Protein AF-A0A5K1HKS1-F1 (afdb_monomer)

Organism: NCBI:txid210225

Sequence (176 aa):
NPPAFADADIIGVPFYALVIDLLNTDYGRTFFALEEVNKYLKPIYDDYAAMLDSPESLLHMNSEPDGWLSPLALTRVNYNDFICNQKAPHYGFKSWHDWFDREIREAARPFDPKAHNVIINNSEHYPNFYMPYLNAKWNDRYWLKDQNYSLAEMFGADALPLRSSNTSRTTSLAAL

Structure (mmCIF, N/CA/C/O backbone):
data_AF-A0A5K1HKS1-F1
#
_entry.id   AF-A0A5K1HKS1-F1
#
loop_
_atom_site.group_PDB
_atom_site.id
_atom_site.type_symbol
_atom_site.label_atom_id
_atom_site.label_alt_id
_atom_site.label_comp_id
_atom_site.label_asym_id
_atom_site.label_entity_id
_atom_site.label_seq_id
_atom_site.pdbx_PDB_ins_code
_atom_site.Cartn_x
_atom_site.Cartn_y
_atom_site.Cartn_z
_atom_site.occupancy
_atom_site.B_iso_or_equiv
_atom_site.auth_seq_id
_atom_site.auth_comp_id
_atom_site.auth_asym_id
_atom_site.auth_atom_id
_atom_site.pdbx_PDB_model_num
ATOM 1 N N . ASN A 1 1 ? 4.635 -4.084 14.518 1.00 85.56 1 ASN A N 1
ATOM 2 C CA . ASN A 1 1 ? 3.536 -3.172 14.889 1.00 85.56 1 ASN A CA 1
ATOM 3 C C . ASN A 1 1 ? 2.700 -2.898 13.649 1.00 85.56 1 ASN A C 1
ATOM 5 O O . ASN A 1 1 ? 3.311 -2.773 12.583 1.00 85.56 1 ASN A O 1
ATOM 9 N N . PRO A 1 2 ? 1.365 -2.833 13.753 1.00 92.12 2 PRO A N 1
ATOM 10 C CA . PRO A 1 2 ? 0.516 -2.398 12.653 1.00 92.12 2 PRO A CA 1
ATOM 11 C C . PRO A 1 2 ? 0.851 -0.963 12.214 1.00 92.12 2 PRO A C 1
ATOM 13 O O . PRO A 1 2 ? 1.318 -0.175 13.043 1.00 92.12 2 PRO A O 1
ATOM 16 N N . PRO A 1 3 ? 0.649 -0.602 10.938 1.00 93.00 3 PRO A N 1
ATOM 17 C CA . PRO A 1 3 ? 0.917 0.753 10.466 1.00 93.00 3 PRO A CA 1
ATOM 18 C C . PRO A 1 3 ? -0.051 1.788 11.060 1.00 93.00 3 PRO A C 1
ATOM 20 O O . PRO A 1 3 ? -1.266 1.694 10.895 1.00 93.00 3 PRO A O 1
ATOM 23 N N . ALA A 1 4 ? 0.499 2.803 11.725 1.00 93.75 4 ALA A N 1
ATOM 24 C CA . ALA A 1 4 ? -0.248 3.956 12.225 1.00 93.75 4 ALA A CA 1
ATOM 25 C C . ALA A 1 4 ? -0.291 5.079 11.183 1.00 93.75 4 ALA A C 1
ATOM 27 O O . ALA A 1 4 ? 0.632 5.217 10.373 1.00 93.75 4 ALA A O 1
ATOM 28 N N . PHE A 1 5 ? -1.340 5.895 11.226 1.00 93.94 5 PHE A N 1
ATOM 29 C CA . PHE A 1 5 ? -1.410 7.112 10.434 1.00 93.94 5 PHE A CA 1
ATOM 30 C C . PHE A 1 5 ? -0.460 8.171 11.009 1.00 93.94 5 PHE A C 1
ATOM 32 O O . PHE A 1 5 ? -0.379 8.379 12.219 1.00 93.94 5 PHE A O 1
ATOM 39 N N . ALA A 1 6 ? 0.233 8.872 10.120 1.00 91.50 6 ALA A N 1
ATOM 40 C CA . ALA A 1 6 ? 0.986 10.079 10.422 1.00 91.50 6 ALA A CA 1
ATOM 41 C C . ALA A 1 6 ? 0.846 11.029 9.232 1.00 91.50 6 ALA A C 1
ATOM 43 O O . ALA A 1 6 ? 0.799 10.575 8.096 1.00 91.50 6 ALA A O 1
ATOM 44 N N . ASP A 1 7 ? 0.800 12.338 9.454 1.00 88.75 7 ASP A N 1
ATOM 45 C CA . ASP A 1 7 ? 0.771 13.299 8.346 1.00 88.75 7 ASP A CA 1
ATOM 46 C C . ASP A 1 7 ? 2.195 13.545 7.826 1.00 88.75 7 ASP A C 1
ATOM 48 O O . ASP A 1 7 ? 2.839 14.542 8.149 1.00 88.75 7 ASP A O 1
ATOM 52 N N . ALA A 1 8 ? 2.721 12.562 7.096 1.00 83.88 8 ALA A N 1
ATOM 53 C CA . ALA A 1 8 ? 4.078 12.545 6.560 1.00 83.88 8 ALA A CA 1
ATOM 54 C C . ALA A 1 8 ? 4.108 11.945 5.146 1.00 83.88 8 ALA A C 1
ATOM 56 O O . ALA A 1 8 ? 3.229 11.173 4.769 1.00 83.88 8 ALA A O 1
ATOM 57 N N . ASP A 1 9 ? 5.150 12.261 4.375 1.00 71.75 9 ASP A N 1
ATOM 58 C CA . ASP A 1 9 ? 5.287 11.786 2.988 1.00 71.75 9 ASP A CA 1
ATOM 59 C C . ASP A 1 9 ? 5.613 10.285 2.885 1.00 71.75 9 ASP A C 1
ATOM 61 O O . ASP A 1 9 ? 5.357 9.655 1.861 1.00 71.75 9 ASP A O 1
ATOM 65 N N . ILE A 1 10 ? 6.181 9.698 3.944 1.00 67.56 10 ILE A N 1
ATOM 66 C CA . ILE A 1 10 ? 6.537 8.278 4.021 1.00 67.56 10 ILE A CA 1
ATOM 67 C C . ILE A 1 10 ? 5.932 7.700 5.303 1.00 67.56 10 ILE A C 1
ATOM 69 O O . ILE A 1 10 ? 6.342 8.053 6.407 1.00 67.56 10 ILE A O 1
ATOM 73 N N . ILE A 1 11 ? 4.966 6.793 5.155 1.00 75.12 11 ILE A N 1
ATOM 74 C CA . ILE A 1 11 ? 4.242 6.140 6.256 1.00 75.12 11 ILE A CA 1
ATOM 75 C C . ILE A 1 11 ? 4.228 4.629 5.993 1.00 75.12 11 ILE A C 1
ATOM 77 O O . ILE A 1 11 ? 4.223 4.197 4.843 1.00 75.12 11 ILE A O 1
ATOM 81 N N . GLY A 1 12 ? 4.211 3.809 7.047 1.00 68.44 12 GLY A N 1
ATOM 82 C CA . GLY A 1 12 ? 3.922 2.374 6.913 1.00 68.44 12 GLY A CA 1
ATOM 83 C C . GLY A 1 12 ? 5.046 1.517 6.322 1.00 68.44 12 GLY A C 1
ATOM 84 O O . GLY A 1 12 ? 4.783 0.423 5.837 1.00 68.44 12 GLY A O 1
ATOM 85 N N . VAL A 1 13 ? 6.302 1.971 6.392 1.00 76.88 13 VAL A N 1
ATOM 86 C CA . VAL A 1 13 ? 7.473 1.240 5.866 1.00 76.88 13 VAL A CA 1
ATOM 87 C C . VAL A 1 13 ? 8.494 0.890 6.966 1.00 76.88 13 VAL A C 1
ATOM 89 O O . VAL A 1 13 ? 9.651 1.311 6.912 1.00 76.88 13 VAL A O 1
ATOM 92 N N . PRO A 1 14 ? 8.105 0.113 7.996 1.00 78.88 14 PRO A N 1
ATOM 93 C CA . PRO A 1 14 ? 8.933 -0.095 9.188 1.00 78.88 14 PRO A CA 1
ATOM 94 C C . PRO A 1 14 ? 10.288 -0.740 8.880 1.00 78.88 14 PRO A C 1
ATOM 96 O O . PRO A 1 14 ? 11.289 -0.379 9.488 1.00 78.88 14 PRO A O 1
ATOM 99 N N . PHE A 1 15 ? 10.348 -1.653 7.908 1.00 85.44 15 PHE A N 1
ATOM 100 C CA . PHE A 1 15 ? 11.610 -2.279 7.515 1.00 85.44 15 PHE A CA 1
ATOM 101 C C . PHE A 1 15 ? 12.507 -1.346 6.712 1.00 85.44 15 PHE A C 1
ATOM 103 O O . PHE A 1 15 ? 13.715 -1.354 6.915 1.00 85.44 15 PHE A O 1
ATOM 110 N N . TYR A 1 16 ? 11.929 -0.514 5.843 1.00 83.12 16 TYR A N 1
ATOM 111 C CA . TYR A 1 16 ? 12.695 0.449 5.056 1.00 83.12 16 TYR A CA 1
ATOM 112 C C . TYR A 1 16 ? 13.453 1.421 5.961 1.00 83.12 16 TYR A C 1
ATOM 114 O O . TYR A 1 16 ? 14.639 1.647 5.747 1.00 83.12 16 TYR A O 1
ATOM 122 N N . ALA A 1 17 ? 12.809 1.910 7.026 1.00 83.06 17 ALA A N 1
ATOM 123 C CA . 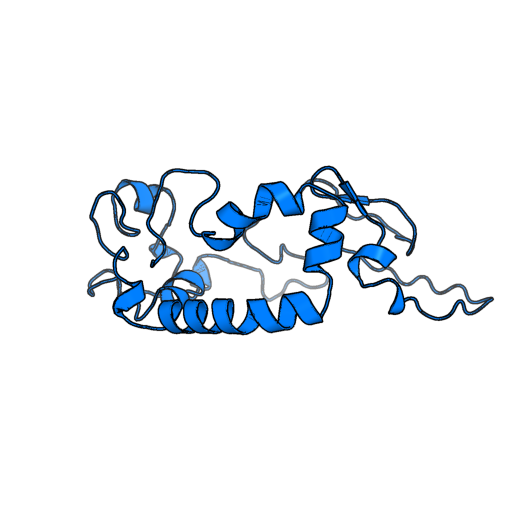ALA A 1 17 ? 13.439 2.799 8.000 1.00 83.06 17 ALA A CA 1
ATOM 124 C C . ALA A 1 17 ? 14.686 2.189 8.673 1.00 83.06 17 ALA A C 1
ATOM 126 O O . ALA A 1 17 ? 15.579 2.926 9.074 1.00 83.06 17 ALA A O 1
ATOM 127 N N . LEU A 1 18 ? 14.770 0.857 8.775 1.00 86.00 18 LEU A N 1
ATOM 128 C CA . LEU A 1 18 ? 15.919 0.168 9.372 1.00 86.00 18 LEU A CA 1
ATOM 129 C C . LEU A 1 18 ? 17.095 0.012 8.405 1.00 86.00 18 LEU A C 1
ATOM 131 O O . LEU A 1 18 ? 18.238 -0.077 8.847 1.00 86.00 18 LEU A O 1
ATOM 135 N N . VAL A 1 19 ? 16.823 -0.074 7.101 1.00 88.69 19 VAL A N 1
ATOM 136 C CA . VAL A 1 19 ? 17.836 -0.451 6.102 1.00 88.69 19 VAL A CA 1
ATOM 137 C C . VAL A 1 19 ? 18.149 0.649 5.094 1.00 88.69 19 VAL A C 1
ATOM 139 O O . VAL A 1 19 ? 19.070 0.478 4.300 1.00 88.69 19 VAL A O 1
ATOM 142 N N . ILE A 1 20 ? 17.428 1.772 5.109 1.00 87.31 20 ILE A N 1
ATOM 143 C CA . ILE A 1 20 ? 17.575 2.835 4.107 1.00 87.31 20 ILE A CA 1
ATOM 144 C C . ILE A 1 20 ? 19.011 3.363 4.009 1.00 87.31 20 ILE A C 1
ATOM 146 O O . ILE A 1 20 ? 19.560 3.441 2.912 1.00 87.31 20 ILE A O 1
ATOM 150 N N . ASP A 1 21 ? 19.678 3.609 5.135 1.00 88.44 21 ASP A N 1
ATOM 151 C CA . ASP A 1 21 ? 21.061 4.099 5.126 1.00 88.44 21 ASP A CA 1
ATOM 152 C C . ASP A 1 21 ? 22.021 3.112 4.449 1.00 88.44 21 ASP A C 1
ATOM 154 O O . ASP A 1 21 ? 22.933 3.516 3.728 1.00 88.44 21 ASP A O 1
ATOM 158 N N . LEU A 1 22 ? 21.778 1.807 4.608 1.00 90.44 22 LEU A N 1
ATOM 159 C CA . LEU A 1 22 ? 22.544 0.767 3.925 1.00 90.44 22 LEU A CA 1
ATOM 160 C C . LEU A 1 22 ? 22.196 0.717 2.434 1.00 90.44 22 LEU A C 1
ATOM 162 O O . LEU A 1 22 ? 23.103 0.686 1.600 1.00 90.44 22 LEU A O 1
ATOM 166 N N . LEU A 1 23 ? 20.906 0.751 2.085 1.00 87.62 23 LEU A N 1
ATOM 167 C CA . LEU A 1 23 ? 20.423 0.739 0.697 1.00 87.62 23 LEU A CA 1
ATOM 168 C C . LEU A 1 23 ? 20.905 1.952 -0.115 1.00 87.62 23 LEU A C 1
ATOM 170 O O . LEU A 1 23 ? 21.030 1.868 -1.340 1.00 87.62 23 LEU A O 1
ATOM 174 N N . ASN A 1 24 ? 21.253 3.052 0.553 1.00 86.38 24 ASN A N 1
ATOM 175 C CA . ASN A 1 24 ? 21.862 4.221 -0.076 1.00 86.38 24 ASN A CA 1
ATOM 176 C C . ASN A 1 24 ? 23.331 4.004 -0.495 1.00 86.38 24 ASN A C 1
ATOM 178 O O . ASN A 1 24 ? 23.877 4.818 -1.239 1.00 86.38 24 ASN A O 1
ATOM 182 N N . THR A 1 25 ? 23.959 2.881 -0.13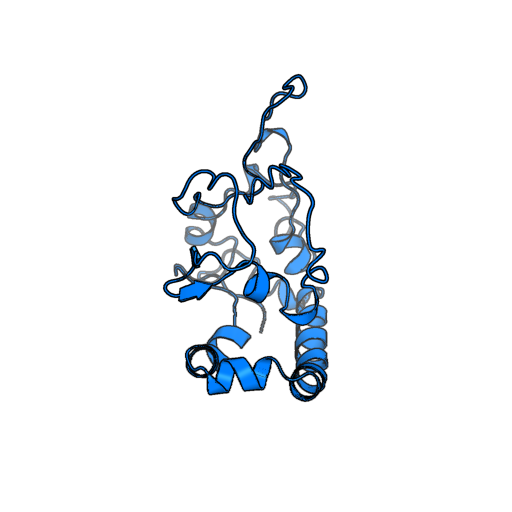0 1.00 88.56 25 THR A N 1
ATOM 183 C CA . THR A 1 25 ? 25.341 2.533 -0.512 1.00 88.56 25 THR A CA 1
ATOM 184 C C . THR A 1 25 ? 25.406 1.389 -1.530 1.00 88.56 25 THR A C 1
ATOM 186 O O . THR A 1 25 ? 24.555 0.499 -1.533 1.00 88.56 25 THR A O 1
ATOM 189 N N . ASP A 1 26 ? 26.451 1.355 -2.368 1.00 85.25 26 ASP A N 1
ATOM 190 C CA . ASP A 1 26 ? 26.686 0.239 -3.306 1.00 85.25 26 ASP A CA 1
ATOM 191 C C . ASP A 1 26 ? 26.865 -1.102 -2.583 1.00 85.25 26 ASP A C 1
ATOM 193 O O . ASP A 1 26 ? 26.343 -2.131 -3.019 1.00 85.25 26 ASP A O 1
ATOM 197 N N . TYR A 1 27 ? 27.567 -1.090 -1.447 1.00 91.94 27 TYR A N 1
ATOM 198 C CA . TYR A 1 27 ? 27.796 -2.287 -0.640 1.00 91.94 27 TYR A CA 1
ATOM 199 C C . TYR A 1 27 ? 26.500 -2.824 -0.042 1.00 91.94 27 TYR A C 1
ATOM 201 O O . TYR A 1 27 ? 26.263 -4.026 -0.108 1.00 91.94 27 TYR A O 1
ATOM 209 N N . GLY A 1 28 ? 25.643 -1.953 0.496 1.00 90.94 28 GLY A N 1
ATOM 210 C CA . GLY A 1 28 ? 24.348 -2.368 1.025 1.00 90.94 28 GLY A CA 1
ATOM 211 C C . GLY A 1 28 ? 23.441 -2.916 -0.071 1.00 90.94 28 GLY A C 1
ATOM 212 O O . GLY A 1 28 ? 22.890 -4.000 0.095 1.00 90.94 28 GLY A O 1
ATOM 213 N N . ARG A 1 29 ? 23.358 -2.251 -1.233 1.00 86.75 29 ARG A N 1
ATOM 214 C CA . ARG A 1 29 ? 22.613 -2.780 -2.391 1.00 86.75 29 ARG A CA 1
ATOM 215 C C . ARG A 1 29 ? 23.112 -4.157 -2.823 1.00 86.75 29 ARG A C 1
ATOM 217 O O . ARG A 1 29 ? 22.304 -5.053 -3.036 1.00 86.75 29 ARG A O 1
ATOM 224 N N . THR A 1 30 ? 24.429 -4.340 -2.898 1.00 89.06 30 THR A N 1
ATOM 225 C CA . THR A 1 30 ? 25.036 -5.635 -3.243 1.00 89.06 30 THR A CA 1
ATOM 226 C C . THR A 1 30 ? 24.725 -6.693 -2.187 1.00 89.06 30 THR A C 1
ATOM 228 O O . THR A 1 30 ? 24.357 -7.809 -2.530 1.00 89.06 30 THR A O 1
ATOM 231 N N . PHE A 1 31 ? 24.827 -6.343 -0.903 1.00 92.81 31 PHE A N 1
ATOM 232 C CA . PHE A 1 31 ? 24.540 -7.241 0.213 1.00 92.81 31 PHE A CA 1
ATOM 233 C C . PHE A 1 31 ? 23.086 -7.731 0.196 1.00 92.81 31 PHE A C 1
ATOM 235 O O . PHE A 1 31 ? 22.849 -8.933 0.259 1.00 92.81 31 PHE A O 1
ATOM 242 N N . PHE A 1 32 ? 22.116 -6.825 0.042 1.00 90.94 32 PHE A N 1
ATOM 243 C CA . PHE A 1 32 ? 20.693 -7.181 -0.018 1.00 90.94 32 PHE A CA 1
ATOM 244 C C . PHE A 1 32 ? 20.278 -7.855 -1.339 1.00 90.94 32 PHE A C 1
ATOM 246 O O . PHE A 1 32 ? 19.203 -8.442 -1.415 1.00 90.94 32 PHE A O 1
ATOM 253 N N . ALA A 1 33 ? 21.128 -7.832 -2.370 1.00 88.25 33 ALA A N 1
ATOM 254 C CA . ALA A 1 33 ? 20.920 -8.610 -3.591 1.00 88.25 33 ALA A CA 1
ATOM 255 C C . ALA A 1 33 ? 21.325 -10.092 -3.445 1.00 88.25 33 ALA A C 1
ATOM 257 O O . ALA A 1 33 ? 20.973 -10.904 -4.298 1.00 88.25 33 ALA A O 1
ATOM 258 N N . LEU A 1 34 ? 22.051 -10.470 -2.384 1.00 92.12 34 LEU A N 1
ATOM 259 C CA . LEU A 1 34 ? 22.491 -11.852 -2.180 1.00 92.12 34 LEU A CA 1
ATOM 260 C C . LEU A 1 34 ? 21.313 -12.762 -1.807 1.00 92.12 34 LEU A C 1
ATOM 262 O O . LEU A 1 34 ? 20.595 -12.509 -0.838 1.00 92.12 34 LEU A O 1
ATOM 266 N N . GLU A 1 35 ? 21.172 -13.884 -2.517 1.00 94.00 35 GLU A N 1
ATOM 267 C CA . GLU A 1 35 ? 20.130 -14.887 -2.246 1.00 94.00 35 GLU A CA 1
ATOM 268 C C . GLU A 1 35 ? 20.162 -15.393 -0.797 1.00 94.00 35 GLU A C 1
ATOM 270 O O . GLU A 1 35 ? 19.115 -15.535 -0.168 1.00 94.00 35 GLU A O 1
ATOM 275 N N . GLU A 1 36 ? 21.358 -15.603 -0.236 1.00 95.75 36 GLU A N 1
ATOM 276 C CA . GLU A 1 36 ? 21.511 -16.071 1.145 1.00 95.75 36 GLU A CA 1
ATOM 277 C C . GLU A 1 36 ? 20.996 -15.033 2.154 1.00 95.75 36 GLU A C 1
ATOM 279 O O . GLU A 1 36 ? 20.382 -15.405 3.147 1.00 95.75 36 GLU A O 1
ATOM 284 N N . VAL A 1 37 ? 21.157 -13.731 1.884 1.00 94.69 37 VAL A N 1
ATOM 285 C CA . VAL A 1 37 ? 20.579 -12.670 2.727 1.00 94.69 37 VAL A CA 1
ATOM 286 C C . VAL A 1 37 ? 19.054 -12.685 2.616 1.00 94.69 37 VAL A C 1
ATOM 288 O O . VAL A 1 37 ? 18.358 -12.711 3.633 1.00 94.69 37 VAL A O 1
ATOM 291 N N . ASN A 1 38 ? 18.525 -12.758 1.392 1.00 93.50 38 ASN A N 1
ATOM 292 C CA . ASN A 1 38 ? 17.082 -12.797 1.145 1.00 93.50 38 ASN A CA 1
ATOM 293 C C . ASN A 1 38 ? 16.402 -14.020 1.779 1.00 93.50 38 ASN A C 1
ATOM 295 O O . ASN A 1 38 ? 15.280 -13.912 2.273 1.00 93.50 38 ASN A O 1
ATOM 299 N N . LYS A 1 39 ? 17.097 -15.159 1.856 1.00 96.62 39 LYS A N 1
ATOM 300 C CA . LYS A 1 39 ? 16.630 -16.370 2.542 1.00 96.62 39 LYS A CA 1
ATOM 301 C C . LYS A 1 39 ? 16.371 -16.153 4.036 1.00 96.62 39 LYS A C 1
ATOM 303 O O . LYS A 1 39 ? 15.402 -16.707 4.548 1.00 96.62 39 LYS A O 1
ATOM 308 N N . TYR A 1 40 ? 17.196 -15.366 4.731 1.00 95.50 40 TYR A N 1
ATOM 309 C CA . TYR A 1 40 ? 16.982 -15.063 6.155 1.00 95.50 40 TYR A CA 1
ATOM 310 C C . TYR A 1 40 ? 16.004 -13.911 6.382 1.00 95.50 40 TYR A C 1
ATOM 312 O O . TYR A 1 40 ? 15.318 -13.894 7.401 1.00 95.50 40 TYR A O 1
ATOM 320 N N . LEU A 1 41 ? 15.908 -12.965 5.446 1.00 94.12 41 LEU A N 1
ATOM 321 C CA . LEU A 1 41 ? 14.936 -11.875 5.540 1.00 94.12 41 LEU A CA 1
ATOM 322 C C . LEU A 1 41 ? 13.507 -12.341 5.253 1.00 94.12 41 LEU A C 1
ATOM 324 O O . LEU A 1 41 ? 12.571 -11.861 5.888 1.00 94.12 41 LEU A O 1
ATOM 328 N N . LYS A 1 42 ? 13.326 -13.291 4.329 1.00 95.19 42 LYS A N 1
ATOM 329 C CA . LYS A 1 42 ? 12.001 -13.756 3.910 1.00 95.19 42 LYS A CA 1
ATOM 330 C C . LYS A 1 42 ? 11.106 -14.211 5.079 1.00 95.19 42 LYS A C 1
ATOM 332 O O . LYS A 1 42 ? 9.998 -13.695 5.151 1.00 95.19 42 LYS A O 1
ATOM 337 N N . PRO A 1 43 ? 11.545 -15.071 6.019 1.00 97.44 43 PRO A N 1
ATOM 338 C CA . PRO A 1 43 ? 10.714 -15.458 7.161 1.00 97.44 43 PRO A CA 1
ATOM 339 C C . PRO A 1 43 ? 10.253 -14.275 8.022 1.00 97.44 43 PRO A C 1
ATOM 341 O O . PRO A 1 43 ? 9.123 -14.263 8.491 1.00 97.44 43 PRO A O 1
ATOM 344 N N . ILE A 1 44 ? 11.092 -13.245 8.184 1.00 94.62 44 ILE A N 1
ATOM 345 C CA . ILE A 1 44 ? 10.740 -12.033 8.941 1.00 94.62 44 ILE A CA 1
ATOM 346 C C . ILE A 1 44 ? 9.622 -11.263 8.225 1.00 94.62 44 ILE A C 1
ATOM 348 O O . ILE A 1 44 ? 8.688 -10.774 8.863 1.00 94.62 44 ILE A O 1
ATOM 352 N N . TYR A 1 45 ? 9.710 -11.153 6.897 1.00 93.75 45 TYR A N 1
ATOM 353 C CA . TYR A 1 45 ? 8.657 -10.538 6.091 1.00 93.75 45 TYR A CA 1
ATOM 354 C C . TYR A 1 45 ? 7.382 -11.381 6.060 1.00 93.75 45 TYR A C 1
ATOM 356 O O . TYR A 1 45 ? 6.301 -10.805 6.108 1.00 93.75 45 TYR A O 1
ATOM 364 N N . ASP A 1 46 ? 7.498 -12.709 6.032 1.00 96.19 46 ASP A N 1
ATOM 365 C CA . ASP A 1 46 ? 6.356 -13.624 6.078 1.00 96.19 46 ASP A CA 1
ATOM 366 C C . ASP A 1 46 ? 5.594 -13.486 7.407 1.00 96.19 46 ASP A C 1
ATOM 368 O O . ASP A 1 46 ? 4.371 -13.357 7.398 1.00 96.19 46 ASP A O 1
ATOM 372 N N . ASP A 1 47 ? 6.302 -13.417 8.540 1.00 96.31 47 ASP A N 1
ATOM 373 C CA . ASP A 1 47 ? 5.692 -13.190 9.858 1.00 96.31 47 ASP A CA 1
ATOM 374 C C . ASP A 1 47 ? 5.004 -11.818 9.937 1.00 96.31 47 ASP A C 1
ATOM 376 O O . ASP A 1 47 ? 3.908 -11.682 10.490 1.00 96.31 47 ASP A O 1
ATOM 380 N N . TYR A 1 48 ? 5.627 -10.780 9.368 1.00 95.12 48 TYR A N 1
ATOM 381 C CA . TYR A 1 48 ? 5.012 -9.456 9.317 1.00 95.12 48 TYR A CA 1
ATOM 382 C C . TYR A 1 48 ? 3.773 -9.438 8.419 1.00 95.12 48 TYR A C 1
ATOM 384 O O . TYR A 1 48 ? 2.754 -8.885 8.823 1.00 95.12 48 TYR A O 1
ATOM 392 N N . ALA A 1 49 ? 3.831 -10.072 7.246 1.00 95.38 49 ALA A N 1
ATOM 393 C CA . ALA A 1 49 ? 2.697 -10.203 6.338 1.00 95.38 49 ALA A CA 1
ATOM 394 C C . ALA A 1 49 ? 1.535 -10.956 7.002 1.00 95.38 49 ALA A C 1
ATOM 396 O O . ALA A 1 49 ? 0.404 -10.483 6.955 1.00 95.38 49 ALA A O 1
ATOM 397 N N . ALA A 1 50 ? 1.819 -12.050 7.715 1.00 97.69 50 ALA A N 1
ATOM 398 C CA . ALA A 1 50 ? 0.812 -12.789 8.472 1.00 97.69 50 ALA A CA 1
ATOM 399 C C . ALA A 1 50 ? 0.133 -11.922 9.546 1.00 97.69 50 ALA A C 1
ATOM 401 O O . ALA A 1 50 ? -1.076 -12.020 9.743 1.00 97.69 50 ALA A O 1
ATOM 402 N N . MET A 1 51 ? 0.887 -11.041 10.213 1.00 96.69 51 MET A N 1
ATOM 403 C CA . MET A 1 51 ? 0.315 -10.055 11.133 1.00 96.69 51 MET A CA 1
ATOM 404 C C . MET A 1 51 ? -0.536 -9.013 10.397 1.00 96.69 51 MET A C 1
ATOM 406 O O . MET A 1 51 ? -1.600 -8.658 10.886 1.00 96.69 51 MET A O 1
ATOM 410 N N . LEU A 1 52 ? -0.126 -8.543 9.214 1.00 96.81 52 LEU A N 1
ATOM 411 C CA . LEU A 1 52 ? -0.917 -7.598 8.409 1.00 96.81 52 LEU A CA 1
ATOM 412 C C . LEU A 1 52 ? -2.228 -8.193 7.866 1.00 96.81 52 LEU A C 1
ATOM 414 O O . LEU A 1 52 ? -3.149 -7.432 7.570 1.00 96.81 52 LEU A O 1
ATOM 418 N N . ASP A 1 53 ? -2.327 -9.520 7.778 1.00 97.69 53 ASP A N 1
ATOM 419 C CA . ASP A 1 53 ? -3.545 -10.258 7.419 1.00 97.69 53 ASP A CA 1
ATOM 420 C C . ASP A 1 53 ? -4.455 -10.581 8.614 1.00 97.69 53 ASP A C 1
ATOM 422 O O . ASP A 1 53 ? -5.554 -11.113 8.435 1.00 97.69 53 ASP A O 1
ATOM 426 N N . SER A 1 54 ? -4.039 -10.256 9.838 1.00 97.81 54 SER A N 1
ATOM 427 C CA . SER A 1 54 ? -4.764 -10.620 11.052 1.00 97.81 54 SER A CA 1
ATOM 428 C C . SER A 1 54 ? -5.569 -9.446 11.636 1.00 97.81 54 SER A C 1
ATOM 430 O O . SER 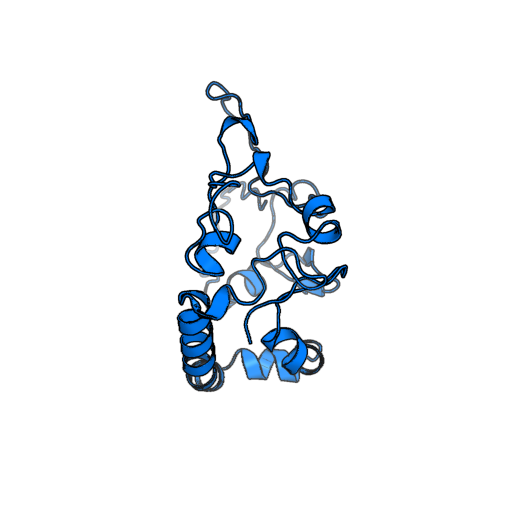A 1 54 ? -5.274 -8.286 11.337 1.00 97.81 54 SER A O 1
ATOM 432 N N . PRO A 1 55 ? -6.579 -9.687 12.495 1.00 97.69 55 PRO A N 1
ATOM 433 C CA . PRO A 1 55 ? -7.353 -8.611 13.126 1.00 97.69 55 PRO A CA 1
ATOM 434 C C . PRO A 1 55 ? -6.511 -7.653 13.978 1.00 97.69 55 PRO A C 1
ATOM 436 O O . PRO A 1 55 ? -6.860 -6.483 14.122 1.00 97.69 55 PRO A O 1
ATOM 439 N N . GLU A 1 56 ? -5.385 -8.119 14.525 1.00 97.31 56 GLU A N 1
ATOM 440 C CA . GLU A 1 56 ? -4.440 -7.303 15.295 1.00 97.31 56 GLU A CA 1
ATOM 441 C C . GLU A 1 56 ? -3.903 -6.119 14.477 1.00 97.31 56 GLU A C 1
ATOM 443 O O . GLU A 1 56 ? -3.598 -5.064 15.037 1.00 97.31 56 GLU A O 1
ATOM 448 N N . SER A 1 57 ? -3.838 -6.254 13.149 1.00 97.44 57 SER A N 1
ATOM 449 C CA . SER A 1 57 ? -3.411 -5.179 12.250 1.00 97.44 57 SER A CA 1
ATOM 450 C C . SER A 1 57 ? -4.376 -3.991 12.165 1.00 97.44 57 SER A C 1
ATOM 452 O O . SER A 1 57 ? -3.989 -2.914 11.713 1.00 97.44 57 SER A O 1
ATOM 454 N N . LEU A 1 58 ? -5.609 -4.135 12.659 1.00 97.69 58 LEU A N 1
ATOM 455 C CA . LEU A 1 58 ? -6.603 -3.061 12.699 1.00 97.69 58 LEU A CA 1
ATOM 456 C C . LEU A 1 58 ? -6.434 -2.113 13.892 1.00 97.69 58 LEU A C 1
ATOM 458 O O . LEU A 1 58 ? -7.274 -1.231 14.080 1.00 97.69 58 LEU A O 1
ATOM 462 N N . LEU A 1 59 ? -5.355 -2.250 14.675 1.00 97.19 59 LEU A N 1
ATOM 463 C CA . LEU A 1 59 ? -5.072 -1.414 15.847 1.00 97.19 59 LEU A CA 1
ATOM 464 C C . LEU A 1 59 ? -5.290 0.084 15.581 1.00 97.19 59 LEU A C 1
ATOM 466 O O . LEU A 1 59 ? -5.906 0.754 16.402 1.00 97.19 59 LEU A O 1
ATOM 470 N N . HIS A 1 60 ? -4.847 0.580 14.421 1.00 96.94 60 HIS A N 1
ATOM 471 C CA . HIS A 1 60 ? -4.971 1.984 14.013 1.00 96.94 60 HIS A CA 1
ATOM 472 C C . HIS A 1 60 ? -6.087 2.230 12.982 1.00 96.94 60 HIS A C 1
ATOM 474 O O . HIS A 1 60 ? -6.174 3.307 12.399 1.00 96.94 60 HIS A O 1
ATOM 480 N N . MET A 1 61 ? -6.984 1.272 12.734 1.00 97.38 61 MET A N 1
ATOM 481 C CA . MET A 1 61 ? -8.136 1.464 11.842 1.00 97.38 61 MET A CA 1
ATOM 482 C C . MET A 1 61 ? -9.312 2.116 12.585 1.00 97.38 61 MET A C 1
ATOM 484 O O . MET A 1 61 ? -10.423 1.593 12.635 1.00 97.38 61 MET A O 1
ATOM 488 N N . ASN A 1 62 ? -9.058 3.236 13.250 1.00 97.31 62 ASN A N 1
ATOM 489 C CA . ASN A 1 62 ? -9.990 3.907 14.153 1.00 97.31 62 ASN A CA 1
ATOM 490 C C . ASN A 1 62 ? -9.917 5.437 13.962 1.00 97.31 62 ASN A C 1
ATOM 492 O O . ASN A 1 62 ? -9.206 5.920 13.078 1.00 97.31 62 ASN A O 1
ATOM 496 N N . SER A 1 63 ? -10.674 6.191 14.762 1.00 97.31 63 SER A N 1
ATOM 497 C CA . SER A 1 63 ? -10.744 7.660 14.679 1.00 97.31 63 SER A CA 1
ATOM 498 C C . SER A 1 63 ? -9.853 8.400 15.685 1.00 97.31 63 SER A C 1
ATOM 500 O O . SER A 1 63 ? -9.987 9.617 15.817 1.00 97.31 63 SER A O 1
ATOM 502 N N . GLU A 1 64 ? -8.955 7.697 16.377 1.00 97.38 64 GLU A N 1
ATOM 503 C CA . GLU A 1 64 ? -7.951 8.303 17.258 1.00 97.38 64 GLU A CA 1
ATOM 504 C C . GLU A 1 64 ? -6.921 9.110 16.445 1.00 97.38 64 GLU A C 1
ATOM 506 O O . GLU A 1 64 ? -6.848 8.950 15.227 1.00 97.38 64 GLU A O 1
ATOM 511 N N . PRO A 1 65 ? -6.111 9.993 17.061 1.00 96.19 65 PRO A N 1
ATOM 512 C CA . PRO A 1 65 ? -5.192 10.873 16.328 1.00 96.19 65 PRO A CA 1
ATOM 513 C C . PRO A 1 65 ? -4.188 10.169 15.400 1.00 96.19 65 PRO A C 1
ATOM 515 O O . PRO A 1 65 ? -3.793 10.746 14.390 1.00 96.19 65 PRO A O 1
ATOM 518 N N . ASP A 1 66 ? -3.790 8.939 15.725 1.00 95.44 66 ASP A N 1
ATOM 519 C CA . ASP A 1 66 ? -2.894 8.089 14.930 1.00 95.44 66 ASP A CA 1
ATOM 520 C C . ASP A 1 66 ? -3.653 7.078 14.046 1.00 95.44 66 ASP A C 1
ATOM 522 O O . ASP A 1 66 ? -3.063 6.158 13.473 1.00 95.44 66 ASP A O 1
ATOM 526 N N . GLY A 1 67 ? -4.974 7.235 13.944 1.00 96.75 67 GLY A N 1
ATOM 527 C CA . GLY A 1 67 ? -5.868 6.339 13.236 1.00 96.75 67 GLY A CA 1
ATOM 528 C C . GLY A 1 67 ? -6.130 6.734 11.780 1.00 96.75 67 GLY A C 1
ATOM 529 O O . GLY A 1 67 ? -6.180 7.911 11.413 1.00 96.75 67 GLY A O 1
ATOM 530 N N . TRP A 1 68 ? -6.378 5.733 10.936 1.00 97.00 68 TRP A N 1
ATOM 531 C CA . TRP A 1 68 ? -6.691 5.885 9.506 1.00 97.00 68 TRP A CA 1
ATOM 532 C C . TRP A 1 68 ? -8.121 6.364 9.216 1.00 97.00 68 TRP A C 1
ATOM 534 O O . TRP A 1 68 ? -8.457 6.647 8.062 1.00 97.00 68 TRP A O 1
ATOM 544 N N . LEU A 1 69 ? -8.959 6.482 10.252 1.00 97.00 69 LEU A N 1
ATOM 545 C CA . LEU A 1 69 ? -10.292 7.098 10.216 1.00 97.00 69 LEU A CA 1
ATOM 546 C C . LEU A 1 69 ? -10.326 8.405 11.029 1.00 97.00 69 LEU A C 1
ATOM 548 O O . LEU A 1 69 ? -11.405 8.898 11.374 1.00 97.00 69 LEU A O 1
ATOM 552 N N . SER A 1 70 ? -9.156 8.941 11.390 1.00 97.06 70 SER A N 1
ATOM 553 C CA . SER A 1 70 ? -9.032 10.231 12.063 1.00 97.06 70 SER A CA 1
ATOM 554 C C . SER A 1 70 ? -9.441 11.375 11.131 1.00 97.06 70 SER A C 1
ATOM 556 O O . SER A 1 70 ? -9.333 11.244 9.908 1.00 97.06 70 SER A O 1
ATOM 558 N N . PRO A 1 71 ? -9.857 12.538 11.666 1.00 96.69 71 PRO A N 1
ATOM 559 C CA . PRO A 1 71 ? -10.183 13.695 10.836 1.00 96.69 71 PRO A CA 1
ATOM 560 C C . PRO A 1 71 ? -9.067 14.081 9.858 1.00 96.69 71 PRO A C 1
ATOM 562 O O . PRO A 1 71 ? -9.361 14.471 8.733 1.00 96.69 71 PRO A O 1
ATOM 565 N N . LEU A 1 72 ? -7.798 13.933 10.258 1.00 95.38 72 LEU A N 1
ATOM 566 C CA . LEU A 1 72 ? -6.648 14.237 9.408 1.00 95.38 72 LEU A CA 1
ATOM 567 C C . LEU A 1 72 ? -6.443 13.167 8.328 1.00 95.38 72 LEU A C 1
ATOM 569 O O . LEU A 1 72 ? -6.285 13.518 7.160 1.00 95.38 72 LEU A O 1
ATOM 573 N N . ALA A 1 73 ? -6.546 11.878 8.665 1.00 95.31 73 ALA A N 1
ATOM 574 C CA . ALA A 1 73 ? -6.484 10.800 7.676 1.00 95.31 73 ALA A CA 1
ATOM 575 C C . ALA A 1 73 ? -7.600 10.905 6.623 1.00 95.31 73 ALA A C 1
ATOM 577 O O . ALA A 1 73 ? -7.360 10.679 5.437 1.00 95.31 73 ALA A O 1
ATOM 578 N N . LEU A 1 74 ? -8.798 11.343 7.022 1.00 95.88 74 LEU A N 1
ATOM 579 C CA . LEU A 1 74 ? -9.932 11.569 6.119 1.00 95.88 74 LEU A CA 1
ATOM 580 C C . LEU A 1 74 ? -9.713 12.723 5.127 1.00 95.88 74 LEU A C 1
ATOM 582 O O . LEU A 1 74 ? -10.391 12.779 4.104 1.00 95.88 74 LEU A O 1
ATOM 586 N N . THR A 1 75 ? -8.747 13.616 5.374 1.00 94.81 75 THR A N 1
ATOM 587 C CA . THR A 1 75 ? -8.311 14.603 4.365 1.00 94.81 75 THR A CA 1
ATOM 588 C C . THR A 1 75 ? -7.411 13.998 3.285 1.00 94.81 75 THR A C 1
ATOM 590 O O . THR A 1 75 ? -7.278 14.574 2.207 1.00 94.81 75 THR A O 1
ATOM 593 N N . ARG A 1 76 ? -6.802 12.836 3.561 1.00 91.56 76 ARG A N 1
ATOM 594 C CA . ARG A 1 76 ? -5.878 12.125 2.664 1.00 91.56 76 ARG A CA 1
ATOM 595 C C . ARG A 1 76 ? -6.549 10.964 1.930 1.00 91.56 76 ARG A C 1
ATOM 597 O O . ARG A 1 76 ? -6.170 10.664 0.804 1.00 91.56 76 ARG A O 1
ATOM 604 N N . VAL A 1 77 ? -7.537 10.316 2.551 1.00 92.88 77 VAL A N 1
ATOM 605 C CA . VAL A 1 77 ? -8.224 9.138 2.004 1.00 92.88 77 VAL A CA 1
ATOM 606 C C . VAL A 1 77 ? -9.717 9.414 1.856 1.00 92.88 77 VAL A C 1
ATOM 608 O O . VAL A 1 77 ? -10.450 9.512 2.839 1.00 92.88 77 VAL A O 1
ATOM 611 N N . ASN A 1 78 ? -10.193 9.479 0.611 1.00 95.12 78 ASN A N 1
ATOM 612 C CA . ASN A 1 78 ? -11.618 9.598 0.317 1.00 95.12 78 ASN A CA 1
ATOM 613 C C . ASN A 1 78 ? -12.286 8.214 0.281 1.00 95.12 78 ASN A C 1
ATOM 615 O O . ASN A 1 78 ? -12.322 7.560 -0.758 1.00 95.12 78 ASN A O 1
ATOM 619 N N . TYR A 1 79 ? -12.872 7.775 1.396 1.00 96.38 79 TYR A N 1
ATOM 620 C CA . TYR A 1 79 ? -13.543 6.467 1.485 1.00 96.38 79 TYR A CA 1
ATOM 621 C C . TYR A 1 79 ? -14.773 6.302 0.579 1.00 96.38 79 TYR A C 1
ATOM 623 O O . TYR A 1 79 ? -15.267 5.185 0.416 1.00 96.38 79 TYR A O 1
ATOM 631 N N . ASN A 1 80 ? -15.266 7.376 -0.044 1.00 96.50 80 ASN A N 1
ATOM 632 C CA . ASN A 1 80 ? -16.329 7.270 -1.043 1.00 96.50 80 ASN A CA 1
ATOM 633 C C . ASN A 1 80 ? -15.842 6.644 -2.354 1.00 96.50 80 ASN A C 1
ATOM 635 O O . ASN A 1 80 ? -16.660 6.080 -3.078 1.00 96.50 80 ASN A O 1
ATOM 639 N N . ASP A 1 81 ? -14.536 6.678 -2.626 1.00 96.44 81 ASP A N 1
ATOM 640 C CA . ASP A 1 81 ? -13.941 6.062 -3.814 1.00 96.44 81 ASP A CA 1
ATOM 641 C C . ASP A 1 81 ? -13.842 4.535 -3.691 1.00 96.44 81 ASP A C 1
ATOM 643 O O . ASP A 1 81 ? -13.621 3.862 -4.691 1.00 96.44 81 ASP A O 1
ATOM 647 N N . PHE A 1 82 ? -14.041 3.968 -2.496 1.00 97.12 82 PHE A N 1
ATOM 648 C CA . PHE A 1 82 ? -13.775 2.557 -2.211 1.00 97.12 82 PHE A CA 1
ATOM 649 C C . PHE A 1 82 ? -15.028 1.792 -1.777 1.00 97.12 82 PHE A C 1
ATOM 651 O O . PHE A 1 82 ? -16.001 2.349 -1.244 1.00 97.12 82 PHE A O 1
ATOM 658 N N . ILE A 1 83 ? -15.013 0.482 -2.002 1.00 97.06 83 ILE A N 1
ATOM 659 C CA . ILE A 1 83 ? -16.039 -0.439 -1.522 1.00 97.06 83 ILE A CA 1
ATOM 660 C C . ILE A 1 83 ? -15.742 -0.763 -0.056 1.00 97.06 83 ILE A C 1
ATOM 662 O O . ILE A 1 83 ? -14.892 -1.582 0.265 1.00 97.06 83 ILE A O 1
ATOM 666 N N . CYS A 1 84 ? -16.451 -0.093 0.851 1.00 96.94 84 CYS A N 1
ATOM 667 C CA . CYS A 1 84 ? -16.377 -0.328 2.292 1.00 96.94 84 CYS A CA 1
ATOM 668 C C . CYS A 1 84 ? -17.715 0.010 2.969 1.00 96.94 84 CYS A C 1
ATOM 670 O O . CYS A 1 84 ? -18.570 0.694 2.391 1.00 96.94 84 CYS A O 1
ATOM 672 N N . ASN A 1 85 ? -17.910 -0.463 4.202 1.00 97.06 85 ASN A N 1
ATOM 673 C CA . ASN A 1 85 ? -19.073 -0.142 5.023 1.00 97.06 85 ASN A CA 1
ATOM 674 C C . ASN A 1 85 ? -18.694 0.888 6.092 1.00 97.06 85 ASN A C 1
ATOM 676 O O . ASN A 1 85 ? -18.409 0.527 7.230 1.00 97.06 85 ASN A O 1
ATOM 680 N N . GLN A 1 86 ? -18.785 2.177 5.756 1.00 96.50 86 GLN A N 1
ATOM 681 C CA . GLN A 1 86 ? -18.429 3.283 6.660 1.00 96.50 86 GLN A CA 1
ATOM 682 C C . GLN A 1 86 ? -19.260 3.347 7.965 1.00 96.50 86 GLN A C 1
ATOM 684 O O . GLN A 1 86 ? -18.969 4.153 8.844 1.00 96.50 86 GLN A O 1
ATOM 689 N N . LYS A 1 87 ? -20.305 2.516 8.110 1.00 96.75 87 LYS A N 1
ATOM 690 C CA . LYS A 1 87 ? -21.116 2.396 9.337 1.00 96.75 87 LYS A CA 1
ATOM 691 C C . LYS A 1 87 ? -20.688 1.235 10.241 1.00 96.75 87 LYS A C 1
ATOM 693 O O . LYS A 1 87 ? -21.168 1.150 11.368 1.00 96.75 87 LYS A O 1
ATOM 698 N N . ALA A 1 88 ? -19.853 0.320 9.752 1.00 97.50 88 ALA A N 1
ATOM 699 C CA . ALA A 1 88 ? -19.315 -0.782 10.541 1.00 97.50 88 ALA A CA 1
ATOM 700 C C . ALA A 1 88 ? -18.028 -0.361 11.276 1.00 97.50 88 ALA A C 1
ATOM 702 O O . ALA A 1 88 ? -17.338 0.561 10.824 1.00 97.50 88 ALA A O 1
ATOM 703 N N . PRO A 1 89 ? -17.662 -1.050 12.375 1.00 96.69 89 PRO A N 1
ATOM 704 C CA . PRO A 1 89 ? -16.331 -0.930 12.964 1.00 96.69 89 PRO A CA 1
ATOM 705 C C . PRO A 1 89 ? -15.247 -1.117 11.902 1.00 96.69 89 PRO A C 1
ATOM 707 O O . PRO A 1 89 ? -15.406 -1.949 11.007 1.00 96.69 89 PRO A O 1
ATOM 710 N N . HIS A 1 90 ? -14.178 -0.321 11.982 1.00 97.50 90 HIS A N 1
ATOM 711 C CA . HIS A 1 90 ? -13.068 -0.351 11.020 1.00 97.50 90 HIS A CA 1
ATOM 712 C C . HIS A 1 90 ? -13.518 -0.216 9.554 1.00 97.50 90 HIS A C 1
ATOM 714 O O . HIS A 1 90 ? -12.878 -0.744 8.657 1.00 97.50 90 HIS A O 1
ATOM 720 N N . TYR A 1 91 ? -14.669 0.417 9.301 1.00 97.69 91 TYR A N 1
ATOM 721 C CA . TYR A 1 91 ? -15.315 0.501 7.983 1.00 97.69 91 TYR A CA 1
ATOM 722 C C . TYR A 1 91 ? -15.609 -0.859 7.314 1.00 97.69 91 TYR A C 1
ATOM 724 O O . TYR A 1 91 ? -15.851 -0.940 6.107 1.00 97.69 91 TYR A O 1
ATOM 732 N N . GLY A 1 92 ? -15.662 -1.932 8.107 1.00 97.50 92 GLY A N 1
ATOM 733 C CA . GLY A 1 92 ? -15.893 -3.298 7.645 1.00 97.50 92 GLY A CA 1
ATOM 734 C C . GLY A 1 92 ? -14.637 -4.045 7.188 1.00 97.50 92 GLY A C 1
ATOM 735 O O . GLY A 1 92 ? -14.774 -5.203 6.797 1.00 97.50 92 GLY A O 1
ATOM 736 N N . PHE A 1 93 ? -13.455 -3.423 7.257 1.00 98.12 93 PHE A N 1
ATOM 737 C CA . PHE A 1 93 ? -12.186 -4.084 6.951 1.00 98.12 93 PHE A CA 1
ATOM 738 C C . PHE A 1 93 ? -11.825 -5.117 8.021 1.00 98.12 93 PHE A C 1
ATOM 740 O O . PHE A 1 93 ? -12.114 -4.935 9.207 1.00 98.12 93 PHE A O 1
ATOM 747 N N . LYS A 1 94 ? -11.195 -6.212 7.593 1.00 97.81 94 LYS A N 1
ATOM 748 C CA . LYS A 1 94 ? -10.826 -7.356 8.445 1.00 97.81 94 LYS A CA 1
ATOM 749 C C . LYS A 1 94 ? -9.355 -7.364 8.849 1.00 97.81 94 LYS A C 1
ATOM 751 O O . LYS A 1 94 ? -9.012 -8.013 9.835 1.00 97.81 94 LYS A O 1
ATOM 756 N N . SER A 1 95 ? -8.516 -6.658 8.101 1.00 98.12 95 SER A N 1
ATOM 757 C CA . SER A 1 95 ? -7.076 -6.559 8.321 1.00 98.12 95 SER A CA 1
ATOM 758 C C . SER A 1 95 ? -6.506 -5.304 7.651 1.00 98.12 95 SER A C 1
ATOM 760 O O . SER A 1 95 ? -7.206 -4.594 6.922 1.00 98.12 95 SER A O 1
ATOM 762 N N . TRP A 1 96 ? -5.227 -5.024 7.890 1.00 96.81 96 TRP A N 1
ATOM 763 C CA . TRP A 1 96 ? -4.492 -3.969 7.211 1.00 96.81 96 TRP A CA 1
ATOM 764 C C . TRP A 1 96 ? -4.414 -4.223 5.711 1.00 96.81 96 TRP A C 1
ATOM 766 O O . TRP A 1 96 ? -4.657 -3.293 4.954 1.00 96.81 96 TRP A O 1
ATOM 776 N N . HIS A 1 97 ? -4.125 -5.451 5.268 1.00 96.38 97 HIS A N 1
ATOM 777 C CA . HIS A 1 97 ? -4.106 -5.760 3.834 1.00 96.38 97 HIS A CA 1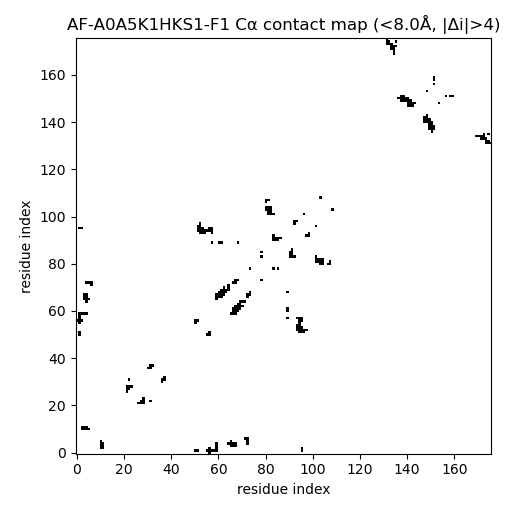
ATOM 778 C C . HIS A 1 97 ? -5.481 -5.584 3.178 1.00 96.38 97 HIS A C 1
ATOM 780 O O . HIS A 1 97 ? -5.554 -5.014 2.096 1.00 96.38 97 HIS A O 1
ATOM 786 N N . ASP A 1 98 ? -6.574 -5.956 3.855 1.00 97.56 98 ASP A N 1
ATOM 787 C CA . ASP A 1 98 ? -7.941 -5.719 3.359 1.00 97.56 98 ASP A CA 1
ATOM 788 C C . ASP A 1 98 ? -8.230 -4.215 3.165 1.00 97.56 98 ASP A C 1
ATOM 790 O O . ASP A 1 98 ? -8.927 -3.812 2.235 1.00 97.56 98 ASP A O 1
ATOM 794 N N . TRP A 1 99 ? -7.648 -3.358 4.010 1.00 96.75 99 TRP A N 1
ATOM 795 C CA . TRP A 1 99 ? -7.702 -1.904 3.843 1.00 96.75 99 TRP A CA 1
ATOM 796 C C . TRP A 1 99 ? -6.706 -1.368 2.801 1.00 96.75 99 TRP A C 1
ATOM 798 O O . TRP A 1 99 ? -7.037 -0.446 2.060 1.00 96.75 99 TRP A O 1
ATOM 808 N N . PHE A 1 100 ? -5.491 -1.907 2.737 1.00 94.44 100 PHE A N 1
ATOM 809 C CA . PHE A 1 100 ? -4.424 -1.430 1.856 1.00 94.44 100 PHE A CA 1
ATOM 810 C C . PHE A 1 100 ? -4.739 -1.739 0.387 1.00 94.44 100 PHE A C 1
ATOM 812 O O . PHE A 1 100 ? -4.663 -0.849 -0.460 1.00 94.44 100 PHE A O 1
ATOM 819 N N . ASP A 1 101 ? -5.216 -2.957 0.121 1.00 94.00 101 ASP A N 1
ATOM 820 C CA . ASP A 1 101 ? -5.617 -3.453 -1.200 1.00 94.00 101 ASP A CA 1
ATOM 821 C C . ASP A 1 101 ? -7.131 -3.309 -1.450 1.00 94.00 101 ASP A C 1
ATOM 823 O O . ASP A 1 101 ? -7.701 -3.958 -2.330 1.00 94.00 101 ASP A O 1
ATOM 827 N N . ARG A 1 102 ? -7.803 -2.453 -0.667 1.00 96.12 102 ARG A N 1
ATOM 828 C CA . ARG A 1 102 ? -9.250 -2.199 -0.755 1.00 96.12 102 ARG A CA 1
ATOM 829 C C . ARG A 1 102 ? -9.699 -1.899 -2.187 1.00 96.12 102 ARG A C 1
ATOM 831 O O . ARG A 1 102 ? -9.078 -1.127 -2.923 1.00 96.12 102 ARG A O 1
ATOM 838 N N . GLU A 1 103 ? -10.859 -2.437 -2.538 1.00 96.06 103 GLU A N 1
ATOM 839 C CA . GLU A 1 103 ? -11.424 -2.310 -3.876 1.00 96.06 103 GLU A CA 1
ATOM 840 C C . GLU A 1 103 ? -11.915 -0.882 -4.163 1.00 96.06 103 GLU A C 1
ATOM 842 O O . GLU A 1 103 ? -12.643 -0.271 -3.372 1.00 96.06 103 GLU A O 1
ATOM 847 N N . ILE A 1 104 ? -11.533 -0.354 -5.327 1.00 95.62 104 ILE A N 1
ATOM 848 C CA . ILE A 1 104 ? -11.990 0.940 -5.837 1.00 95.62 104 ILE A CA 1
ATOM 849 C C . ILE A 1 104 ? -13.349 0.759 -6.516 1.00 95.62 104 ILE A C 1
ATOM 851 O O . ILE A 1 104 ? -13.556 -0.161 -7.304 1.00 95.62 104 ILE A O 1
ATOM 855 N N . ARG A 1 105 ? -14.285 1.673 -6.265 1.00 95.25 105 ARG A N 1
ATOM 856 C CA . ARG A 1 105 ? -15.540 1.745 -7.014 1.00 95.25 105 ARG A CA 1
ATOM 857 C C . ARG A 1 105 ? -15.247 2.145 -8.450 1.00 95.25 105 ARG A C 1
ATOM 859 O O . ARG A 1 105 ? -14.6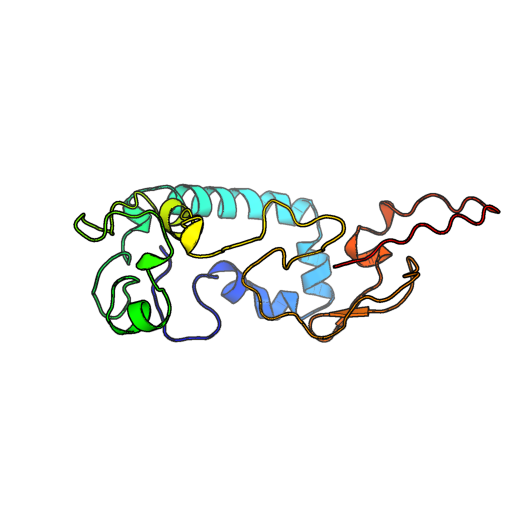43 3.185 -8.683 1.00 95.25 105 ARG A O 1
ATOM 866 N N . GLU A 1 106 ? -15.797 1.410 -9.408 1.00 92.88 106 GLU A N 1
ATOM 867 C CA . GLU A 1 106 ? -15.648 1.711 -10.839 1.00 92.88 106 GLU A CA 1
ATOM 868 C C . GLU A 1 106 ? -15.990 3.177 -11.177 1.00 92.88 106 GLU A C 1
ATOM 870 O O . GLU A 1 106 ? -15.255 3.851 -11.894 1.00 92.88 106 GLU A O 1
ATOM 875 N N . ALA A 1 107 ? -17.049 3.724 -10.567 1.00 94.44 107 ALA A N 1
ATOM 876 C CA . ALA A 1 107 ? -17.463 5.115 -10.763 1.00 94.44 107 ALA A CA 1
ATOM 877 C C . ALA A 1 107 ? -16.426 6.162 -10.305 1.00 94.44 107 ALA A C 1
ATOM 879 O O . ALA A 1 107 ? -16.477 7.302 -10.764 1.00 94.44 107 ALA A O 1
ATOM 880 N N . ALA A 1 108 ? -15.497 5.801 -9.414 1.00 94.75 108 ALA A N 1
ATOM 881 C CA . ALA A 1 108 ? -14.422 6.683 -8.969 1.00 94.75 108 ALA A CA 1
ATOM 882 C C . ALA A 1 108 ? -13.275 6.769 -9.992 1.00 94.75 108 ALA A C 1
ATOM 884 O O . ALA A 1 108 ? -12.492 7.720 -9.952 1.00 94.75 108 ALA A O 1
ATOM 885 N N . ARG A 1 109 ? -13.168 5.804 -10.917 1.00 92.38 109 ARG A N 1
ATOM 886 C CA . ARG A 1 109 ? -12.141 5.744 -11.973 1.00 92.38 109 ARG A CA 1
ATOM 887 C C . ARG A 1 109 ? -12.794 5.501 -13.339 1.00 92.38 109 ARG A C 1
ATOM 889 O O . ARG A 1 109 ? -12.593 4.450 -13.945 1.00 92.38 109 ARG A O 1
ATOM 896 N N . PRO A 1 110 ? -13.597 6.460 -13.834 1.00 90.62 110 PRO A N 1
ATOM 897 C CA . PRO A 1 110 ? -14.289 6.296 -15.102 1.00 90.62 110 PRO A CA 1
ATOM 898 C C . PRO A 1 110 ? -13.286 6.176 -16.254 1.00 90.62 110 PRO A C 1
ATOM 900 O O . PRO A 1 110 ? -12.350 6.966 -16.369 1.00 90.62 110 PRO A O 1
ATOM 903 N N . PHE A 1 111 ? -13.530 5.225 -17.148 1.00 89.38 111 PHE A N 1
ATOM 904 C CA . PHE A 1 111 ? -12.846 5.116 -18.432 1.00 89.38 111 PHE A CA 1
ATOM 905 C C . PHE A 1 111 ? -13.880 4.896 -19.540 1.00 89.38 111 PHE A C 1
ATOM 907 O O . PHE A 1 111 ? -15.010 4.489 -19.270 1.00 89.38 111 PHE A O 1
ATOM 914 N N . ASP A 1 112 ? -13.518 5.194 -20.788 1.00 91.44 112 ASP A N 1
ATOM 915 C CA . ASP A 1 112 ? -14.385 4.911 -21.931 1.00 91.44 112 ASP A CA 1
ATOM 916 C C . ASP A 1 112 ? -14.215 3.441 -22.359 1.00 91.44 112 ASP A C 1
ATOM 918 O O . ASP A 1 112 ? -13.168 3.092 -22.913 1.00 91.44 112 ASP A O 1
ATOM 922 N N . PRO A 1 113 ? -15.222 2.568 -22.164 1.00 87.88 113 PRO A N 1
ATOM 923 C CA . PRO A 1 113 ? -15.129 1.162 -22.551 1.00 87.88 113 PRO A CA 1
ATOM 924 C C . PRO A 1 113 ? -15.087 0.955 -24.073 1.00 87.88 113 PRO A C 1
ATOM 926 O O . PRO A 1 113 ? -14.816 -0.153 -24.531 1.00 87.88 113 PRO A O 1
ATOM 929 N N . LYS A 1 114 ? -15.374 1.993 -24.869 1.00 94.25 114 LYS A N 1
ATOM 930 C CA . LYS A 1 114 ? -15.297 1.968 -26.336 1.00 94.25 114 LYS A CA 1
ATOM 931 C C . LYS A 1 114 ? -13.982 2.535 -26.867 1.00 94.25 114 LYS A C 1
ATOM 933 O O . LYS A 1 114 ? -13.793 2.575 -28.083 1.00 94.25 114 LYS A O 1
ATOM 938 N N . ALA A 1 115 ? -13.089 2.993 -25.991 1.00 91.25 115 ALA A N 1
ATOM 939 C CA . ALA A 1 115 ? -11.797 3.500 -26.41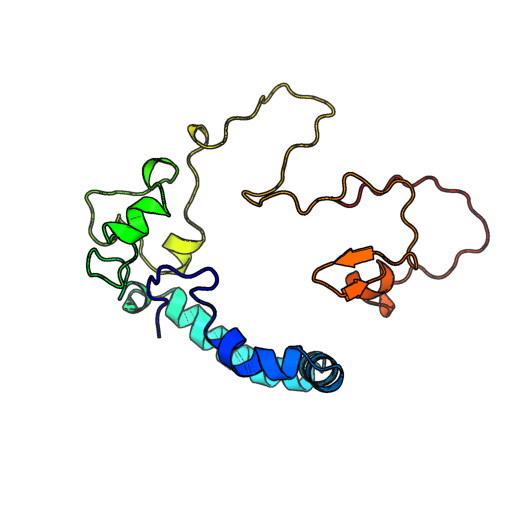1 1.00 91.25 115 ALA A CA 1
ATOM 940 C C . ALA A 1 115 ? -10.987 2.381 -27.084 1.00 91.25 115 ALA A C 1
ATOM 942 O O . ALA A 1 115 ? -10.753 1.315 -26.518 1.00 91.25 115 ALA A O 1
ATOM 943 N N . HIS A 1 116 ? -10.525 2.647 -28.304 1.00 93.12 116 HIS A N 1
ATOM 944 C CA . HIS A 1 116 ? -9.624 1.775 -29.048 1.00 93.12 116 HIS A CA 1
ATOM 945 C C . HIS A 1 116 ? -8.322 2.523 -29.323 1.00 93.12 116 HIS A C 1
ATOM 947 O O . HIS A 1 116 ? -8.349 3.707 -29.652 1.00 93.12 116 HIS A O 1
ATOM 953 N N . ASN A 1 117 ? -7.186 1.826 -29.233 1.00 91.50 117 ASN A N 1
ATOM 954 C CA . ASN A 1 117 ? -5.850 2.404 -29.435 1.00 91.50 117 ASN A CA 1
ATOM 955 C C . ASN A 1 117 ? -5.513 3.555 -28.462 1.00 91.50 117 ASN A C 1
ATOM 957 O O . ASN A 1 117 ? -4.831 4.505 -28.841 1.00 91.50 117 ASN A O 1
ATOM 961 N N . VAL A 1 118 ? -5.985 3.473 -27.215 1.00 88.94 118 VAL A N 1
ATOM 962 C CA . VAL A 1 118 ? -5.688 4.444 -26.150 1.00 88.94 118 VAL A CA 1
ATOM 963 C C . VAL A 1 118 ? -4.892 3.755 -25.046 1.00 88.94 118 VAL A C 1
ATOM 965 O O . VAL A 1 118 ? -5.245 2.659 -24.618 1.00 88.94 118 VAL A O 1
ATOM 968 N N . ILE A 1 119 ? -3.828 4.411 -24.583 1.00 84.50 119 ILE A N 1
ATOM 969 C CA . ILE A 1 119 ? -3.088 4.034 -23.376 1.00 84.50 119 ILE A CA 1
ATOM 970 C C . ILE A 1 119 ? -3.544 4.983 -22.268 1.00 84.50 119 ILE A C 1
ATOM 972 O O . ILE A 1 119 ? -3.449 6.201 -22.422 1.00 84.50 119 ILE A O 1
ATOM 976 N N . ILE A 1 120 ? -4.061 4.424 -21.177 1.00 84.69 120 ILE A N 1
ATOM 977 C CA . ILE A 1 120 ? -4.423 5.168 -19.967 1.00 84.69 120 ILE A CA 1
ATOM 978 C C . ILE A 1 120 ? -3.375 4.932 -18.880 1.00 84.69 120 ILE A C 1
ATOM 980 O O . ILE A 1 120 ? -2.568 4.007 -18.977 1.00 84.69 120 ILE A O 1
ATOM 984 N N . ASN A 1 121 ? -3.388 5.771 -17.846 1.00 84.38 121 ASN A N 1
ATOM 985 C CA . ASN A 1 121 ? -2.521 5.572 -16.691 1.00 84.38 121 ASN A CA 1
ATOM 986 C C . ASN A 1 121 ? -2.855 4.237 -15.996 1.00 84.38 121 ASN A C 1
ATOM 988 O O . ASN A 1 121 ? -4.027 3.879 -15.881 1.00 84.38 121 ASN A O 1
ATOM 992 N N . ASN A 1 122 ? -1.835 3.504 -15.551 1.00 84.25 122 ASN A N 1
ATOM 993 C CA . ASN A 1 122 ? -1.993 2.193 -14.920 1.00 84.25 122 ASN A CA 1
ATOM 994 C C . ASN A 1 122 ? -2.253 2.276 -13.410 1.00 84.25 122 ASN A C 1
ATOM 996 O O . ASN A 1 122 ? -2.690 1.289 -12.822 1.00 84.25 122 ASN A O 1
ATOM 1000 N N . SER A 1 123 ? -1.953 3.410 -12.773 1.00 84.69 123 SER A N 1
ATOM 1001 C CA . SER A 1 123 ? -2.115 3.587 -11.330 1.00 84.69 123 SER A CA 1
ATOM 1002 C C . SER A 1 123 ? -2.370 5.045 -10.940 1.00 84.69 123 SER A C 1
ATOM 1004 O O . SER A 1 123 ? -2.221 5.970 -11.737 1.00 84.69 123 SER A O 1
ATOM 1006 N N . GLU A 1 124 ? -2.756 5.259 -9.682 1.00 79.06 124 GLU A N 1
ATOM 1007 C CA . GLU A 1 124 ? -3.021 6.576 -9.079 1.00 79.06 124 GLU A CA 1
ATOM 1008 C C . GLU A 1 124 ? -1.734 7.310 -8.685 1.00 79.06 124 GLU A C 1
ATOM 1010 O O . GLU A 1 124 ? -1.615 7.877 -7.601 1.00 79.06 124 GLU A O 1
ATOM 1015 N N . HIS A 1 125 ? -0.741 7.278 -9.568 1.00 75.38 125 HIS A N 1
ATOM 1016 C CA . HIS A 1 125 ? 0.537 7.936 -9.355 1.00 75.38 125 HIS A CA 1
ATOM 1017 C C . HIS A 1 125 ? 0.627 9.224 -10.164 1.00 75.38 125 HIS A C 1
ATOM 1019 O O . HIS A 1 125 ? 0.100 9.327 -11.277 1.00 75.38 125 HIS A O 1
ATOM 1025 N N . TYR A 1 126 ? 1.338 10.206 -9.614 1.00 67.94 126 TYR A N 1
ATOM 1026 C CA . TYR A 1 126 ? 1.715 11.385 -10.377 1.00 67.94 126 TYR A CA 1
ATOM 1027 C C . TYR A 1 126 ? 2.716 10.941 -11.449 1.00 67.94 126 TYR A C 1
ATOM 1029 O O . TYR A 1 126 ? 3.754 10.394 -11.081 1.00 67.94 126 TYR A O 1
ATOM 1037 N N . PRO A 1 127 ? 2.454 11.126 -12.755 1.00 63.66 127 PRO A N 1
ATOM 1038 C CA . PRO A 1 127 ? 3.371 10.647 -13.781 1.00 63.66 127 PRO A CA 1
ATOM 1039 C C . PRO A 1 127 ? 4.755 11.247 -13.522 1.00 63.66 127 PRO A C 1
ATOM 1041 O O . PRO A 1 127 ? 4.924 12.467 -13.551 1.00 63.66 127 PRO A O 1
ATOM 1044 N N . ASN A 1 128 ? 5.739 10.394 -13.218 1.00 58.75 128 ASN A N 1
ATOM 1045 C CA . ASN A 1 128 ? 7.121 10.839 -13.116 1.00 58.75 128 ASN A CA 1
ATOM 1046 C C . ASN A 1 128 ? 7.508 11.306 -14.517 1.00 58.75 128 ASN A C 1
ATOM 1048 O O . ASN A 1 128 ? 7.535 10.522 -15.462 1.00 58.75 128 ASN A O 1
ATOM 1052 N N . PHE A 1 129 ? 7.675 12.617 -14.660 1.00 57.06 129 PHE A N 1
ATOM 1053 C CA . PHE A 1 129 ? 7.8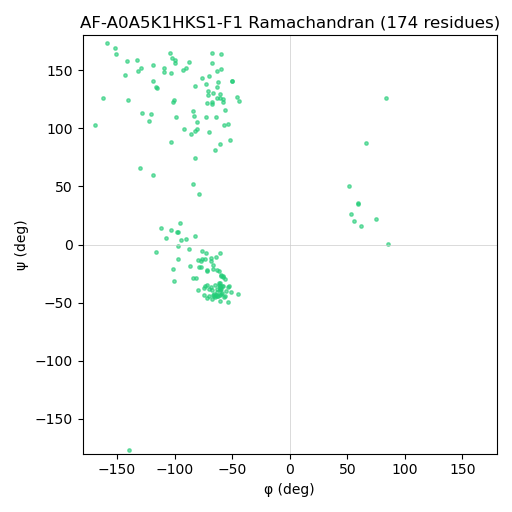55 13.295 -15.933 1.00 57.06 129 PHE A CA 1
ATOM 1054 C C . PHE A 1 129 ? 9.005 12.681 -16.727 1.00 57.06 129 PHE A C 1
ATOM 1056 O O . PHE A 1 129 ? 10.134 12.971 -16.381 1.00 57.06 129 PHE A O 1
ATOM 1063 N N . TYR A 1 130 ? 8.712 11.879 -17.757 1.00 58.16 130 TYR A N 1
ATOM 1064 C CA . TYR A 1 130 ? 9.337 11.841 -19.089 1.00 58.16 130 TYR A CA 1
ATOM 1065 C C . TYR A 1 130 ? 8.462 10.937 -19.985 1.00 58.16 130 TYR A C 1
ATOM 1067 O O . TYR A 1 130 ? 8.468 9.719 -19.866 1.00 58.16 130 TYR A O 1
ATOM 1075 N N . MET A 1 131 ? 7.657 11.565 -20.850 1.00 62.22 131 MET A N 1
ATOM 1076 C CA . MET A 1 131 ? 6.799 10.923 -21.865 1.00 62.22 131 MET A CA 1
ATOM 1077 C C . MET A 1 131 ? 7.624 10.083 -22.873 1.00 62.22 131 MET A C 1
ATOM 1079 O O . MET A 1 131 ? 8.844 10.248 -22.924 1.00 62.22 131 MET A O 1
ATOM 1083 N N . PRO A 1 132 ? 7.014 9.175 -23.668 1.00 69.94 132 PRO A N 1
ATOM 1084 C CA . PRO A 1 132 ? 7.649 7.912 -24.035 1.00 69.94 132 PRO A CA 1
ATOM 1085 C C . PRO A 1 132 ? 8.962 8.093 -24.797 1.00 69.94 132 PRO A C 1
ATOM 1087 O O . PRO A 1 132 ? 9.030 8.775 -25.823 1.00 69.94 132 PRO A O 1
ATOM 1090 N N . TYR A 1 133 ? 9.997 7.405 -24.317 1.00 73.19 133 TYR A N 1
ATOM 1091 C CA . TYR A 1 133 ? 11.272 7.297 -25.010 1.00 73.19 133 TYR A CA 1
ATOM 1092 C C . TYR A 1 133 ? 11.167 6.232 -26.105 1.00 73.19 133 TYR A C 1
ATOM 1094 O O . TYR A 1 133 ? 11.123 5.029 -25.843 1.00 73.19 133 TYR A O 1
ATOM 1102 N N . LEU A 1 134 ? 11.081 6.675 -27.359 1.00 80.06 134 LEU A N 1
ATOM 1103 C CA . LEU A 1 134 ? 10.943 5.771 -28.497 1.00 80.06 134 LEU A CA 1
ATOM 1104 C C . LEU A 1 134 ? 12.273 5.093 -28.832 1.00 80.06 134 LEU A C 1
ATOM 1106 O O . LEU A 1 134 ? 13.327 5.722 -28.823 1.00 80.06 134 LEU A O 1
ATOM 1110 N N . ASN A 1 135 ? 12.196 3.824 -29.240 1.00 84.31 135 ASN A N 1
ATOM 1111 C CA . ASN A 1 135 ? 13.352 3.016 -29.647 1.00 84.31 135 ASN A CA 1
ATOM 1112 C C . ASN A 1 135 ? 14.416 2.859 -28.545 1.00 84.31 135 ASN A C 1
ATOM 1114 O O . ASN A 1 135 ? 15.610 2.801 -28.844 1.00 84.31 135 ASN A O 1
ATOM 1118 N N . ALA A 1 136 ? 13.960 2.769 -27.293 1.00 85.12 136 ALA A N 1
ATOM 1119 C CA . ALA A 1 136 ? 14.764 2.430 -26.129 1.00 85.12 136 ALA A CA 1
ATOM 1120 C C . ALA A 1 136 ? 15.676 1.221 -26.398 1.00 85.12 136 ALA A C 1
ATOM 1122 O O . ALA A 1 136 ? 15.212 0.157 -26.824 1.00 85.12 136 ALA A O 1
ATOM 1123 N N . LYS A 1 137 ? 16.981 1.368 -26.151 1.00 87.00 137 LYS A N 1
ATOM 1124 C CA . LYS A 1 137 ? 17.946 0.266 -26.239 1.00 87.00 137 LYS A CA 1
ATOM 1125 C C . LYS A 1 137 ? 18.255 -0.282 -24.854 1.00 87.00 137 LYS A C 1
ATOM 1127 O O . LYS A 1 137 ? 18.192 0.424 -23.850 1.00 87.00 137 LYS A O 1
ATOM 1132 N N . TRP A 1 138 ? 18.686 -1.542 -24.829 1.00 85.62 138 TRP A N 1
ATOM 1133 C CA . TRP A 1 138 ? 19.018 -2.273 -23.604 1.00 85.62 138 TRP A CA 1
ATOM 1134 C C . TRP A 1 138 ? 20.024 -1.564 -22.690 1.00 85.62 138 TRP A C 1
ATOM 1136 O O . TRP A 1 138 ? 19.880 -1.631 -21.475 1.00 85.62 138 TRP A O 1
ATOM 1146 N N . ASN A 1 139 ? 21.005 -0.872 -23.274 1.00 86.19 139 ASN A N 1
ATOM 1147 C CA . ASN A 1 139 ? 22.114 -0.235 -22.554 1.00 86.19 139 ASN A CA 1
ATOM 1148 C C . ASN A 1 139 ? 22.016 1.299 -22.505 1.00 86.19 139 ASN A C 1
ATOM 1150 O O . ASN A 1 139 ? 22.966 1.947 -22.062 1.00 86.19 139 ASN A O 1
ATOM 1154 N N . ASP A 1 140 ? 20.917 1.885 -22.991 1.00 86.62 140 ASP A N 1
ATOM 1155 C CA . ASP A 1 140 ? 20.674 3.321 -22.815 1.00 86.62 140 ASP A CA 1
ATOM 1156 C C . ASP A 1 140 ? 20.525 3.623 -21.315 1.00 86.62 140 ASP A C 1
ATOM 1158 O O . ASP A 1 140 ? 20.099 2.760 -20.548 1.00 86.62 140 ASP A O 1
ATOM 1162 N N . ARG A 1 141 ? 20.918 4.827 -20.885 1.00 83.38 141 ARG A N 1
ATOM 1163 C CA . ARG A 1 141 ? 20.863 5.246 -19.477 1.00 83.38 141 ARG A CA 1
ATOM 1164 C C . ARG A 1 141 ? 19.642 6.130 -19.243 1.00 83.38 141 ARG A C 1
ATOM 1166 O O . ARG A 1 141 ? 19.485 7.150 -19.909 1.00 83.38 141 ARG A O 1
ATOM 1173 N N . TYR A 1 142 ? 18.818 5.733 -18.284 1.00 81.00 142 TYR A N 1
ATOM 1174 C CA . TYR A 1 142 ? 17.581 6.384 -17.883 1.00 81.00 142 TYR A CA 1
ATOM 1175 C C . TYR A 1 142 ? 17.709 6.877 -16.451 1.00 81.00 142 TYR A C 1
ATOM 1177 O O . TYR A 1 142 ? 18.185 6.161 -15.569 1.00 81.00 142 TYR A O 1
ATOM 1185 N N . TRP A 1 143 ? 17.248 8.100 -16.230 1.00 76.38 143 TRP A N 1
ATOM 1186 C CA . TRP A 1 143 ? 17.241 8.716 -14.916 1.00 76.38 143 TRP A CA 1
ATOM 1187 C C . TRP A 1 143 ? 15.996 8.271 -14.145 1.00 76.38 143 TRP A C 1
ATOM 1189 O O . TRP A 1 143 ? 14.875 8.585 -14.538 1.00 76.38 143 TRP A O 1
ATOM 1199 N N . LEU A 1 144 ? 16.188 7.539 -13.050 1.00 72.25 144 LEU A N 1
ATOM 1200 C CA . LEU A 1 144 ? 15.118 7.093 -12.161 1.00 72.25 144 LEU A CA 1
ATOM 1201 C C . LEU A 1 144 ? 15.604 7.210 -10.714 1.00 72.25 144 LEU A C 1
ATOM 1203 O O . LEU A 1 144 ? 16.632 6.634 -10.368 1.00 72.25 144 LEU A O 1
ATOM 1207 N N . LYS A 1 145 ? 14.861 7.934 -9.863 1.00 67.00 145 LYS A N 1
ATOM 1208 C CA . LYS A 1 145 ? 15.182 8.113 -8.429 1.00 67.00 145 LYS A CA 1
ATOM 1209 C C . LYS A 1 145 ? 16.628 8.581 -8.185 1.00 67.00 145 LYS A C 1
ATOM 1211 O O . LYS A 1 145 ? 17.362 7.964 -7.422 1.00 67.00 145 LYS A O 1
ATOM 1216 N N . ASP A 1 146 ? 17.048 9.630 -8.889 1.00 69.62 146 ASP A N 1
ATOM 1217 C CA . ASP A 1 146 ? 18.400 10.201 -8.802 1.00 69.62 146 ASP A CA 1
ATOM 1218 C C . ASP A 1 146 ? 19.554 9.267 -9.204 1.00 69.62 146 ASP A C 1
ATOM 1220 O O . ASP A 1 146 ? 20.720 9.543 -8.921 1.00 69.62 146 ASP A O 1
ATOM 1224 N N . GLN A 1 147 ? 19.250 8.164 -9.892 1.00 69.44 147 GLN A N 1
ATOM 1225 C CA . GLN A 1 147 ? 20.220 7.173 -10.348 1.00 69.44 147 GLN A CA 1
ATOM 1226 C C . GLN A 1 147 ? 20.038 6.879 -11.845 1.00 69.44 147 GLN A C 1
ATOM 1228 O O . GLN A 1 147 ? 18.946 7.008 -12.399 1.00 69.44 147 GLN A O 1
ATOM 1233 N N . ASN A 1 148 ? 21.127 6.487 -12.514 1.00 81.81 148 ASN A N 1
ATOM 1234 C CA . ASN A 1 148 ? 21.120 6.115 -13.930 1.00 81.81 148 ASN A CA 1
ATOM 1235 C C . ASN A 1 148 ? 21.058 4.595 -14.087 1.00 81.81 148 ASN A C 1
ATOM 1237 O O . ASN A 1 148 ? 22.061 3.913 -13.878 1.00 81.81 148 ASN A O 1
ATOM 1241 N N . TYR A 1 149 ? 19.920 4.087 -14.546 1.00 78.81 149 TYR A N 1
ATOM 1242 C CA . TYR A 1 149 ? 19.725 2.669 -14.837 1.00 78.81 149 TYR A CA 1
ATOM 1243 C C . TYR A 1 149 ? 19.629 2.429 -16.337 1.00 78.81 149 TYR A C 1
ATOM 1245 O O . TYR A 1 149 ? 1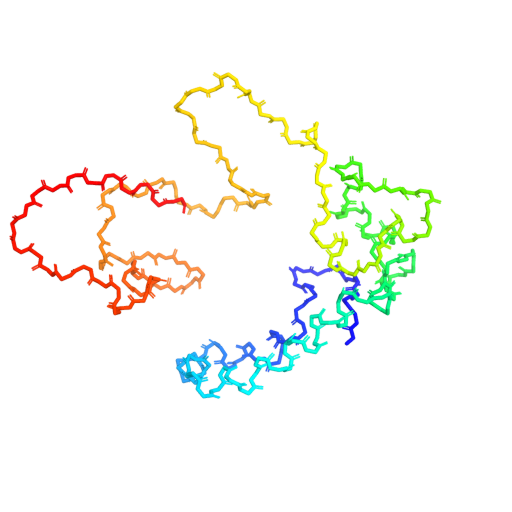9.144 3.269 -17.085 1.00 78.81 149 TYR A O 1
ATOM 1253 N N . SER A 1 150 ? 20.080 1.271 -16.787 1.00 86.19 150 SER A N 1
ATOM 1254 C CA . SER A 1 150 ? 19.778 0.721 -18.104 1.00 86.19 150 SER A CA 1
ATOM 1255 C C . SER A 1 150 ? 18.665 -0.317 -18.010 1.00 86.19 150 SER A C 1
ATOM 1257 O O . SER A 1 150 ? 18.443 -0.896 -16.947 1.00 86.19 150 SER A O 1
ATOM 1259 N N . LEU A 1 151 ? 17.980 -0.603 -19.123 1.00 85.06 151 LEU A N 1
ATOM 1260 C CA . LEU A 1 151 ? 16.974 -1.673 -19.142 1.00 85.06 151 LEU A CA 1
ATOM 1261 C C . LEU A 1 151 ? 17.599 -3.022 -18.755 1.00 85.06 151 LEU A C 1
ATOM 1263 O O . LEU A 1 151 ? 16.969 -3.810 -18.059 1.00 85.06 151 LEU A O 1
ATOM 1267 N N . ALA A 1 152 ? 18.849 -3.271 -19.156 1.00 83.94 152 ALA A N 1
ATOM 1268 C CA . ALA A 1 152 ? 19.594 -4.466 -18.766 1.00 83.94 152 ALA A CA 1
ATOM 1269 C C . ALA A 1 152 ? 19.745 -4.598 -17.239 1.00 83.94 152 ALA A C 1
ATOM 1271 O O . ALA A 1 152 ? 19.577 -5.683 -16.693 1.00 83.94 152 ALA A O 1
ATOM 1272 N N . GLU A 1 153 ? 20.027 -3.498 -16.540 1.00 81.06 153 GLU A N 1
ATOM 1273 C CA . GLU A 1 153 ? 20.117 -3.489 -15.074 1.00 81.06 153 GLU A CA 1
ATOM 1274 C C . GLU A 1 153 ? 18.734 -3.632 -14.418 1.00 81.06 153 GLU A C 1
ATOM 1276 O O . GLU A 1 153 ? 18.621 -4.298 -13.394 1.00 81.06 153 GLU A O 1
ATOM 1281 N N . MET A 1 154 ? 17.677 -3.067 -15.014 1.00 83.62 154 MET A N 1
ATOM 1282 C CA . MET A 1 154 ? 16.305 -3.154 -14.487 1.00 83.62 154 MET A CA 1
ATOM 1283 C C . MET A 1 154 ? 15.697 -4.559 -14.608 1.00 83.62 154 MET A C 1
ATOM 1285 O O . MET A 1 154 ? 14.988 -4.994 -13.705 1.00 83.62 154 MET A O 1
ATOM 1289 N N . PHE A 1 155 ? 15.961 -5.266 -15.710 1.00 82.75 155 PHE A N 1
ATOM 1290 C CA . PHE A 1 155 ? 15.420 -6.607 -15.975 1.00 82.75 155 PHE A CA 1
ATOM 1291 C C . PHE A 1 155 ? 16.361 -7.750 -15.555 1.00 82.75 155 PHE A C 1
ATOM 1293 O O . PHE A 1 155 ? 16.035 -8.917 -15.767 1.00 82.75 155 PHE A O 1
ATOM 1300 N N . GLY A 1 156 ? 17.505 -7.424 -14.944 1.00 75.81 156 GLY A N 1
ATOM 1301 C CA . GLY A 1 156 ? 18.558 -8.374 -14.593 1.00 75.81 156 GLY A CA 1
ATOM 1302 C C . GLY A 1 156 ? 19.497 -8.649 -15.771 1.00 75.81 156 GLY A C 1
ATOM 1303 O O . GLY A 1 156 ? 19.068 -9.038 -16.858 1.00 75.81 156 GLY A O 1
ATOM 1304 N N . ALA A 1 157 ? 20.805 -8.475 -15.550 1.00 61.53 157 ALA A N 1
ATOM 1305 C CA . ALA A 1 157 ? 21.826 -8.592 -16.596 1.00 61.53 157 ALA A CA 1
ATOM 1306 C C . ALA A 1 157 ? 21.862 -9.982 -17.269 1.00 61.53 157 ALA A C 1
ATOM 1308 O O . ALA A 1 157 ? 22.228 -10.093 -18.440 1.00 61.53 157 ALA A O 1
ATOM 1309 N N . ASP A 1 158 ? 21.421 -11.021 -16.559 1.00 57.56 158 ASP A N 1
ATOM 1310 C CA . ASP A 1 158 ? 21.387 -12.407 -17.040 1.00 57.56 158 ASP A CA 1
ATOM 1311 C C . ASP A 1 158 ? 20.225 -12.685 -18.010 1.00 57.56 158 ASP A C 1
ATOM 1313 O O . ASP A 1 158 ? 20.231 -13.693 -18.718 1.00 57.56 158 ASP A O 1
ATOM 1317 N N . ALA A 1 159 ? 19.241 -11.781 -18.087 1.00 54.25 159 ALA A N 1
ATOM 1318 C CA . ALA A 1 159 ? 18.099 -11.874 -18.996 1.00 54.25 159 ALA A CA 1
ATOM 1319 C C . ALA A 1 159 ? 18.355 -11.211 -20.363 1.00 54.25 159 ALA A C 1
ATOM 1321 O O . ALA A 1 159 ? 17.448 -11.143 -21.198 1.00 54.25 159 ALA A O 1
ATOM 1322 N N . LEU A 1 160 ? 19.575 -10.719 -20.621 1.00 53.09 160 LEU A N 1
ATOM 1323 C CA . LEU A 1 160 ? 19.922 -10.142 -21.916 1.00 53.09 160 LEU A CA 1
ATOM 1324 C C . LEU A 1 160 ? 19.707 -11.185 -23.027 1.00 53.09 160 LEU A C 1
ATOM 1326 O O . LEU A 1 160 ? 20.338 -12.247 -22.997 1.00 53.09 160 LEU A O 1
ATOM 1330 N N . PRO A 1 161 ? 18.876 -10.907 -24.051 1.00 51.41 161 PRO A N 1
ATOM 1331 C CA . PRO A 1 161 ? 18.804 -11.785 -25.204 1.00 51.41 161 PRO A CA 1
ATOM 1332 C C . PRO A 1 161 ? 20.205 -11.888 -25.812 1.00 51.41 161 PRO A C 1
ATOM 1334 O O . PRO A 1 161 ? 20.828 -10.867 -26.124 1.00 51.41 161 PRO A O 1
ATOM 1337 N N . LEU A 1 162 ? 20.702 -13.124 -25.961 1.00 45.22 162 LEU A N 1
ATOM 1338 C CA . LEU A 1 162 ? 21.962 -13.412 -26.642 1.00 45.22 162 LEU A CA 1
ATOM 1339 C C . LEU A 1 162 ? 22.008 -12.583 -27.922 1.00 45.22 162 LEU A C 1
ATOM 1341 O O . LEU A 1 162 ? 21.088 -12.640 -28.739 1.00 45.22 162 LEU A O 1
ATOM 1345 N N . ARG A 1 163 ? 23.066 -11.782 -28.053 1.00 41.06 163 ARG A N 1
ATOM 1346 C CA . ARG A 1 163 ? 23.319 -10.872 -29.167 1.00 41.06 163 ARG A CA 1
ATOM 1347 C C . ARG A 1 163 ? 23.197 -11.632 -30.492 1.00 41.06 163 ARG A C 1
ATOM 1349 O O . ARG A 1 163 ? 24.185 -12.168 -30.988 1.00 41.06 163 ARG A O 1
ATOM 1356 N N . SER A 1 164 ? 22.001 -11.682 -31.079 1.00 37.66 164 SER A N 1
ATOM 1357 C CA . SER A 1 164 ? 21.851 -12.149 -32.451 1.00 37.66 164 SER A CA 1
ATOM 1358 C C . SER A 1 164 ? 22.399 -11.040 -33.336 1.00 37.66 164 SER A C 1
ATOM 1360 O O . SER A 1 164 ? 21.897 -9.916 -33.392 1.00 37.66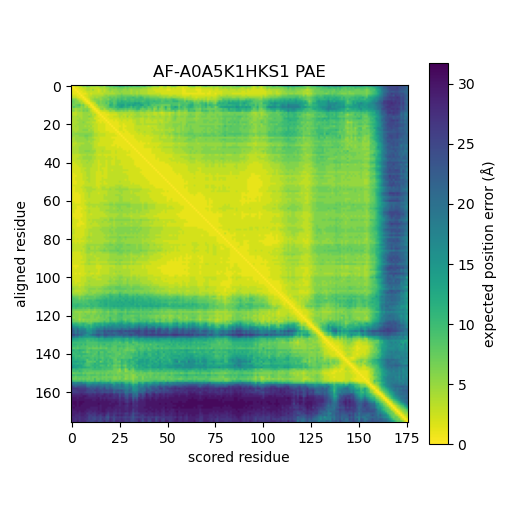 164 SER A O 1
ATOM 1362 N N . SER A 1 165 ? 23.547 -11.325 -33.939 1.00 41.41 165 SER A N 1
ATOM 1363 C CA . SER A 1 165 ? 24.057 -10.511 -35.025 1.00 41.41 165 SER A CA 1
ATOM 1364 C C . SER A 1 165 ? 23.020 -10.550 -36.147 1.00 41.41 165 SER A C 1
ATOM 1366 O O . SER A 1 165 ? 22.601 -11.616 -36.586 1.00 41.41 165 SER A O 1
ATOM 1368 N N . ASN A 1 166 ? 22.604 -9.363 -36.584 1.00 40.81 166 ASN A N 1
ATOM 1369 C CA . ASN A 1 166 ? 21.726 -9.123 -37.724 1.00 40.81 166 ASN A CA 1
ATOM 1370 C C . ASN A 1 166 ? 20.284 -9.628 -37.589 1.00 40.81 166 ASN A C 1
ATOM 1372 O O . ASN A 1 166 ? 19.917 -10.658 -38.145 1.00 40.81 166 ASN A O 1
ATOM 1376 N N . THR A 1 167 ? 19.400 -8.804 -37.023 1.00 33.12 167 THR A N 1
ATOM 1377 C CA . THR A 1 167 ? 18.152 -8.473 -37.732 1.00 33.12 167 THR A CA 1
ATOM 1378 C C . THR A 1 167 ? 17.497 -7.226 -37.156 1.00 33.12 167 THR A C 1
ATOM 1380 O O . THR A 1 167 ? 17.211 -7.132 -35.967 1.00 33.12 167 THR A O 1
ATOM 1383 N N . SER A 1 168 ? 17.233 -6.264 -38.034 1.00 38.50 168 SER A N 1
ATOM 1384 C CA . SER A 1 168 ? 16.370 -5.118 -37.793 1.00 38.50 168 SER A CA 1
ATOM 1385 C C . SER A 1 168 ? 14.981 -5.626 -37.397 1.00 38.50 168 SER A C 1
ATOM 1387 O O . SER A 1 168 ? 14.214 -6.074 -38.247 1.00 38.50 168 SER A O 1
ATOM 1389 N N . ARG A 1 169 ? 14.644 -5.590 -36.109 1.00 32.91 169 ARG A N 1
ATOM 1390 C CA . ARG A 1 169 ? 13.251 -5.655 -35.665 1.00 32.91 169 ARG A CA 1
ATOM 1391 C C . ARG A 1 169 ? 12.961 -4.419 -34.844 1.00 32.91 169 ARG A C 1
ATOM 1393 O O . ARG A 1 169 ? 13.426 -4.263 -33.720 1.00 32.91 169 ARG A O 1
ATOM 1400 N N . THR A 1 170 ? 12.204 -3.529 -35.467 1.00 34.44 170 THR A N 1
ATOM 1401 C CA . THR A 1 170 ? 11.528 -2.396 -34.854 1.00 34.44 170 THR A CA 1
ATOM 1402 C C . THR A 1 170 ? 10.482 -2.953 -33.893 1.00 34.44 170 THR A C 1
ATOM 1404 O O . THR A 1 170 ? 9.314 -3.109 -34.235 1.00 34.44 170 THR A O 1
ATOM 1407 N N . THR A 1 171 ? 10.908 -3.340 -32.697 1.00 31.69 171 THR A N 1
ATOM 1408 C CA . THR A 1 171 ? 9.988 -3.569 -31.585 1.00 31.69 171 THR A CA 1
ATOM 1409 C C . THR A 1 171 ? 9.899 -2.255 -30.838 1.00 31.69 171 THR A C 1
ATOM 1411 O O . THR A 1 171 ? 10.795 -1.884 -30.086 1.00 31.69 171 THR A O 1
ATOM 1414 N N . SER A 1 172 ? 8.826 -1.522 -31.124 1.00 29.66 172 SER A N 1
ATOM 1415 C CA . SER A 1 172 ? 8.338 -0.429 -30.294 1.00 29.66 172 SER A CA 1
ATOM 1416 C C . SER A 1 172 ? 7.991 -1.005 -28.923 1.00 29.66 172 SER A C 1
ATOM 1418 O O . SER A 1 172 ? 6.854 -1.411 -28.690 1.00 29.66 172 SER A O 1
ATOM 1420 N N . LEU A 1 173 ? 8.970 -1.083 -28.025 1.00 30.53 173 LEU A N 1
ATOM 1421 C CA . LEU A 1 173 ? 8.681 -1.192 -26.606 1.00 30.53 173 LEU A CA 1
ATOM 1422 C C . LEU A 1 173 ? 8.413 0.237 -26.136 1.00 30.53 173 LEU A C 1
ATOM 1424 O O . LEU A 1 173 ? 9.340 1.018 -25.931 1.00 30.53 173 LEU A O 1
ATOM 1428 N N . ALA A 1 174 ? 7.137 0.604 -26.050 1.00 27.75 174 ALA A N 1
ATOM 1429 C CA . ALA A 1 174 ? 6.749 1.727 -25.217 1.00 27.75 174 ALA A CA 1
ATOM 1430 C C . ALA A 1 174 ? 6.941 1.251 -23.772 1.00 27.75 174 ALA A C 1
ATOM 1432 O O . ALA A 1 174 ? 6.126 0.490 -23.256 1.00 27.75 174 ALA A O 1
ATOM 1433 N N . ALA A 1 175 ? 8.081 1.596 -23.176 1.00 28.97 175 ALA A N 1
ATOM 1434 C CA . ALA A 1 175 ? 8.238 1.512 -21.734 1.00 28.97 175 ALA A CA 1
ATOM 1435 C C . ALA A 1 175 ? 7.400 2.649 -21.129 1.00 28.97 175 ALA A C 1
ATOM 1437 O O . ALA A 1 175 ? 7.557 3.803 -21.538 1.00 28.97 175 ALA A O 1
ATOM 1438 N N . LEU A 1 176 ? 6.451 2.263 -20.273 1.00 35.12 176 LEU A N 1
ATOM 1439 C CA . LEU A 1 176 ? 5.542 3.135 -19.525 1.00 35.12 176 LEU A CA 1
ATOM 1440 C C . LEU A 1 176 ? 6.293 3.938 -18.460 1.00 35.12 176 LEU A C 1
ATOM 1442 O O . LEU A 1 176 ? 7.218 3.357 -17.847 1.00 35.12 176 LEU A O 1
#

Nearest PDB structures (foldseek):
  8x4q-assembly1_A  TM=7.468E-01  e=1.181E-05  Psilocybe cubensis

InterPro domains:
  IPR022237 L-tryptophan decarboxylase PsiD-like [PF12588] (2-75)

Radius of gyration: 21.34 Å; Cα contacts (8 Å, |Δi|>4): 160; chains: 1; bounding box: 49×31×55 Å

Foldseek 3Di:
DAWWDDPDPDTDCVPCVVCVVLCVDPNSVVVCPDPVNCVVVVVVVVVVVVQQQAQVNCPQLDCPPRHCVHPVVCVVDPCVQFPFQCPDVSSHAGGNCCVVVTHGDCVSPDDDPPDDPDDDDPDPDDPPDDAWDWPADQADWDDDPNDTDGVCRVVDVVPPDDPDPDDDDRDGPRDD

pLDDT: mean 83.53, std 18.18, range [27.75, 98.12]

Mean predicted aligned error: 9.26 Å

Secondary structure (DSSP, 8-state):
-PPPP-SSSS-S-HHHHHHHHHHTSHHHHHHHT-HHHHHHHHHHHHHHHHHHTSGGGGGGSSSSTTSTTSTTHHHH--GGGB---TTSGGGG--SHHHHHTPPBPGGGS---TT--S----SSSS---S----TT--TT--EEETTEEE-HHHHS-GGG-----SS----------

Solvent-accessible surface area (backbone atoms only — not comparable to full-atom values): 11090 Å² total; per-residue (Å²): 130,59,64,52,46,65,101,57,99,78,69,72,52,77,68,51,76,76,42,45,79,43,56,75,34,73,66,35,43,55,52,68,66,34,66,73,51,46,63,65,47,46,60,60,51,51,54,51,50,56,43,30,63,27,63,74,18,40,76,27,44,35,63,49,92,43,8,58,54,7,79,69,36,49,76,76,48,67,68,84,40,36,70,67,40,83,87,42,74,52,32,61,49,64,14,36,48,54,56,73,70,46,50,68,36,64,86,68,62,75,76,68,91,81,66,72,98,72,87,74,84,92,63,101,62,81,79,78,89,71,79,74,60,77,73,70,51,56,80,45,76,41,84,54,93,97,38,78,44,27,52,36,68,74,68,38,68,86,65,57,75,79,83,70,81,86,73,96,68,93,66,80,54,78,64,128